Protein AF-D3AII9-F1 (afdb_monomer)

Foldseek 3Di:
DDDPQQEEEEDQAPAAPEPHNVVGPLVVVQVVCVVVVHDGHAYEYQHDPDDDDPNYDNDPLVSLVSHQEYEYSYDYVVCLVVVVSCPRHAYEYAPPSDPDPNHHYD

Structure (mmCIF, N/CA/C/O backbone):
data_AF-D3AII9-F1
#
_entry.id   AF-D3AII9-F1
#
loop_
_atom_site.group_PDB
_atom_site.id
_atom_site.type_symbol
_atom_site.label_atom_id
_atom_site.label_alt_id
_atom_site.label_comp_id
_atom_site.label_asym_id
_atom_site.label_entity_id
_atom_site.label_seq_id
_atom_site.pdbx_PDB_ins_code
_atom_site.Cartn_x
_atom_site.Cartn_y
_atom_site.Cartn_z
_atom_site.occupancy
_atom_site.B_iso_or_equiv
_atom_site.auth_seq_id
_atom_site.auth_comp_id
_ato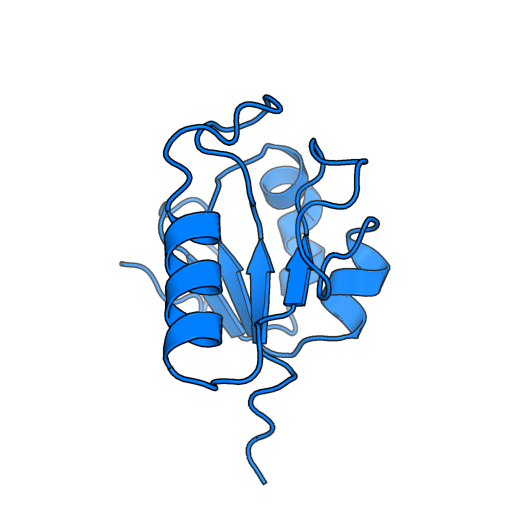m_site.auth_asym_id
_atom_site.auth_atom_id
_atom_site.pdbx_PDB_model_num
ATOM 1 N N . MET A 1 1 ? -21.113 -11.935 5.004 1.00 55.53 1 MET A N 1
ATOM 2 C CA . MET A 1 1 ? -20.214 -12.798 4.208 1.00 55.53 1 MET A CA 1
ATOM 3 C C . MET A 1 1 ? -18.870 -12.084 4.174 1.00 55.53 1 MET A C 1
ATOM 5 O O . MET A 1 1 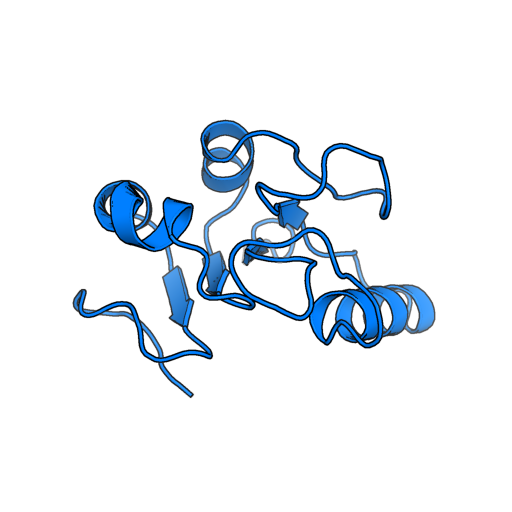? -18.893 -10.874 3.999 1.00 55.53 1 MET A O 1
ATOM 9 N N . ILE A 1 2 ? -17.753 -12.753 4.469 1.00 70.69 2 ILE A N 1
ATOM 10 C CA . ILE A 1 2 ? -16.425 -12.111 4.464 1.00 70.69 2 ILE A CA 1
ATOM 11 C C . ILE A 1 2 ? -15.968 -12.034 3.004 1.00 70.69 2 ILE A C 1
ATOM 13 O O . ILE A 1 2 ? -15.826 -13.077 2.371 1.00 70.69 2 ILE A O 1
ATOM 17 N N . ASP A 1 3 ? -15.804 -10.824 2.468 1.00 82.94 3 ASP A N 1
ATOM 18 C CA . ASP A 1 3 ? -15.336 -10.603 1.096 1.00 82.94 3 ASP A CA 1
ATOM 19 C C . ASP A 1 3 ? -13.816 -10.405 1.086 1.00 82.94 3 ASP A C 1
ATOM 21 O O . ASP A 1 3 ? -13.298 -9.340 1.427 1.00 82.94 3 ASP A O 1
ATOM 25 N N . THR A 1 4 ? -13.089 -11.449 0.692 1.00 82.69 4 THR A N 1
ATOM 26 C CA . THR A 1 4 ? -11.622 -11.434 0.610 1.00 82.69 4 THR A CA 1
ATOM 27 C C . THR A 1 4 ? -11.091 -10.494 -0.472 1.00 82.69 4 THR A C 1
ATOM 29 O O . THR A 1 4 ? -9.917 -10.139 -0.436 1.00 82.69 4 THR A O 1
ATOM 32 N N . ASN A 1 5 ? -11.936 -10.030 -1.401 1.00 88.94 5 ASN A N 1
ATOM 33 C CA . ASN A 1 5 ? -11.539 -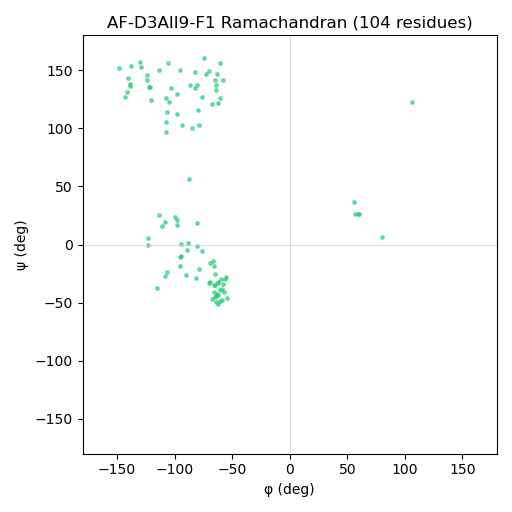9.079 -2.443 1.00 88.94 5 ASN A CA 1
ATOM 34 C C . ASN A 1 5 ? -11.404 -7.642 -1.917 1.00 88.94 5 ASN A C 1
ATOM 36 O O . ASN A 1 5 ? -11.008 -6.741 -2.660 1.00 88.94 5 ASN A O 1
ATOM 40 N N . ARG A 1 6 ? -11.757 -7.395 -0.650 1.00 95.19 6 ARG A N 1
ATOM 41 C CA . ARG A 1 6 ? -11.631 -6.092 0.019 1.00 95.19 6 ARG A CA 1
ATOM 42 C C . ARG A 1 6 ? -10.387 -6.011 0.908 1.00 95.19 6 ARG A C 1
ATOM 44 O O . ARG A 1 6 ? -10.337 -5.203 1.829 1.00 95.19 6 ARG A O 1
ATOM 51 N N . VAL A 1 7 ? -9.375 -6.826 0.620 1.00 96.25 7 VAL A N 1
ATOM 52 C CA . VAL A 1 7 ? -8.040 -6.734 1.222 1.00 96.25 7 VAL A CA 1
ATOM 53 C C . VAL A 1 7 ? -7.085 -6.092 0.213 1.00 96.25 7 VAL A C 1
ATOM 55 O O . VAL A 1 7 ? -7.093 -6.452 -0.967 1.00 96.25 7 VAL A O 1
ATOM 58 N N . GLY A 1 8 ? -6.279 -5.135 0.673 1.00 97.75 8 GLY A N 1
ATOM 59 C CA . GLY A 1 8 ? -5.297 -4.433 -0.148 1.00 97.75 8 GLY A CA 1
ATOM 60 C C . GLY A 1 8 ? -3.895 -4.411 0.450 1.00 97.75 8 GLY A C 1
ATOM 61 O O . GLY A 1 8 ? -3.725 -4.442 1.667 1.00 97.75 8 GLY A O 1
ATOM 62 N N . LEU A 1 9 ? -2.893 -4.317 -0.419 1.00 98.38 9 LEU A N 1
ATOM 63 C CA . LEU A 1 9 ? -1.482 -4.160 -0.077 1.00 98.38 9 LEU A CA 1
ATOM 64 C C . LEU A 1 9 ? -1.032 -2.727 -0.393 1.00 98.38 9 LEU A C 1
ATOM 66 O O . LEU A 1 9 ? -1.208 -2.253 -1.514 1.00 98.38 9 LEU A O 1
ATOM 70 N N . TYR A 1 10 ? -0.454 -2.043 0.591 1.00 98.50 10 TYR A N 1
ATOM 71 C CA . TYR A 1 10 ? 0.193 -0.747 0.403 1.00 98.50 10 TYR A CA 1
ATOM 72 C C . TYR A 1 10 ? 1.707 -0.944 0.264 1.00 98.50 10 TYR A C 1
ATOM 74 O O . TYR A 1 10 ? 2.377 -1.317 1.232 1.00 98.50 10 TYR A O 1
ATOM 82 N N . GLY A 1 11 ? 2.230 -0.681 -0.933 1.00 98.12 11 GLY A N 1
ATOM 83 C CA . GLY A 1 11 ? 3.637 -0.799 -1.304 1.00 98.12 11 GLY A CA 1
ATOM 84 C C . GLY A 1 11 ? 3.932 -2.015 -2.188 1.00 98.12 11 GLY A C 1
ATOM 85 O O . GLY A 1 11 ? 3.681 -3.155 -1.802 1.00 98.12 11 GLY A O 1
ATOM 86 N N . LEU A 1 12 ? 4.505 -1.760 -3.362 1.00 97.69 12 LEU A N 1
ATOM 87 C CA . LEU A 1 12 ? 5.046 -2.708 -4.344 1.00 97.69 12 LEU A CA 1
ATOM 88 C C . LEU A 1 12 ? 6.570 -2.700 -4.358 1.00 97.69 12 LEU A C 1
ATOM 90 O O . LEU A 1 12 ? 7.188 -3.664 -4.803 1.00 97.69 12 LEU A O 1
ATOM 94 N N . THR A 1 13 ? 7.182 -1.612 -3.920 1.00 97.94 13 THR A N 1
ATOM 95 C CA . THR A 1 13 ? 8.629 -1.427 -3.916 1.00 97.94 13 THR A CA 1
ATOM 96 C C . THR A 1 13 ? 9.297 -2.251 -2.812 1.00 97.94 13 THR A C 1
ATOM 98 O O . THR A 1 13 ? 8.674 -2.708 -1.857 1.00 97.94 13 THR A O 1
ATOM 101 N N . TYR A 1 14 ? 10.598 -2.481 -2.947 1.00 95.94 14 TYR A N 1
ATOM 102 C CA . TYR A 1 14 ? 11.421 -3.080 -1.898 1.00 95.94 14 TYR A CA 1
ATOM 103 C C . TYR A 1 14 ? 11.857 -2.035 -0.859 1.00 95.94 14 TYR A C 1
ATOM 105 O O . TYR A 1 14 ? 12.081 -2.354 0.309 1.00 95.94 14 TYR A O 1
ATOM 113 N N . LYS A 1 15 ? 11.993 -0.772 -1.277 1.00 95.38 15 LYS A N 1
ATOM 114 C CA . LYS A 1 15 ? 12.495 0.326 -0.446 1.00 95.38 15 LYS A CA 1
ATOM 115 C C . LYS A 1 15 ? 11.497 1.466 -0.401 1.00 95.38 15 LYS A C 1
ATOM 117 O O . LYS A 1 15 ? 10.916 1.838 -1.411 1.00 95.38 15 LYS A O 1
ATOM 122 N N . GLU A 1 16 ? 11.386 2.074 0.774 1.00 96.69 16 GLU A N 1
ATOM 123 C CA . GLU A 1 16 ? 10.607 3.294 0.941 1.00 96.69 16 GLU A CA 1
ATOM 124 C C . GLU A 1 16 ? 11.118 4.410 0.016 1.00 96.69 16 GLU A C 1
ATOM 126 O O . GLU A 1 16 ? 12.320 4.593 -0.180 1.00 96.69 16 GLU A O 1
ATOM 131 N N . ASN A 1 17 ? 10.169 5.171 -0.515 1.00 97.94 17 ASN A N 1
ATOM 132 C CA . ASN A 1 17 ? 10.367 6.401 -1.280 1.00 97.94 17 ASN A CA 1
ATOM 133 C C . ASN A 1 17 ? 11.219 6.292 -2.561 1.00 97.94 17 ASN A C 1
ATOM 135 O O . ASN A 1 17 ? 11.832 7.272 -2.987 1.00 97.94 17 ASN A O 1
ATOM 139 N N . VAL A 1 18 ? 11.269 5.111 -3.179 1.00 97.00 18 VAL A N 1
ATOM 140 C CA . VAL A 1 18 ? 11.953 4.869 -4.456 1.00 97.00 18 VAL A CA 1
ATOM 141 C C . VAL A 1 18 ? 11.229 3.773 -5.235 1.00 97.00 18 VAL A C 1
ATOM 143 O O . VAL A 1 18 ? 10.645 2.886 -4.631 1.00 97.00 18 VAL A O 1
ATOM 146 N N . ASP A 1 19 ? 11.298 3.794 -6.563 1.00 96.50 19 ASP A N 1
ATOM 147 C CA . ASP A 1 19 ? 10.605 2.874 -7.480 1.00 96.50 19 ASP A CA 1
ATOM 148 C C . ASP A 1 19 ? 11.297 1.501 -7.662 1.00 96.50 19 ASP A C 1
ATOM 150 O O . ASP A 1 19 ? 11.027 0.769 -8.618 1.00 96.50 19 ASP A O 1
ATOM 154 N N . ASP A 1 20 ? 12.192 1.116 -6.746 1.00 96.69 20 ASP A N 1
ATOM 155 C CA . ASP A 1 20 ? 12.944 -0.138 -6.846 1.00 96.69 20 ASP A CA 1
ATOM 156 C C . ASP A 1 20 ? 12.086 -1.330 -6.409 1.00 96.69 20 ASP A C 1
ATOM 158 O O . ASP A 1 20 ? 11.900 -1.571 -5.218 1.00 96.69 20 ASP A O 1
ATOM 162 N N . MET A 1 21 ? 11.577 -2.090 -7.377 1.00 95.81 21 MET A N 1
ATOM 163 C CA . MET A 1 21 ? 10.763 -3.293 -7.145 1.00 95.81 21 MET A CA 1
ATOM 164 C C . MET A 1 21 ? 11.563 -4.600 -7.151 1.00 95.81 21 MET A C 1
ATOM 166 O O . MET A 1 21 ? 10.983 -5.678 -7.003 1.00 95.81 21 MET A O 1
ATOM 170 N N . ARG A 1 22 ? 12.885 -4.549 -7.356 1.00 94.50 22 ARG A N 1
ATOM 171 C CA . ARG A 1 22 ? 13.701 -5.770 -7.383 1.00 94.50 22 ARG A CA 1
ATOM 172 C C . ARG A 1 22 ? 13.654 -6.427 -6.008 1.00 94.50 22 ARG A C 1
ATOM 174 O O . ARG A 1 22 ? 13.843 -5.748 -5.005 1.00 94.50 22 ARG A O 1
ATOM 181 N N . GLU A 1 23 ? 13.417 -7.737 -5.981 1.00 93.88 23 GLU A N 1
ATOM 182 C CA . GLU A 1 23 ? 13.269 -8.514 -4.740 1.00 93.88 23 GLU A CA 1
ATOM 183 C C . GLU A 1 23 ? 12.109 -8.041 -3.837 1.00 93.88 23 GLU A C 1
ATOM 185 O O . GLU A 1 23 ? 12.149 -8.226 -2.623 1.00 93.88 23 GLU A O 1
ATOM 190 N N . SER A 1 24 ? 11.066 -7.426 -4.410 1.00 97.06 24 SER A N 1
ATOM 191 C CA . SER A 1 24 ? 9.886 -6.995 -3.653 1.00 97.06 24 SER A CA 1
ATOM 192 C C . SER A 1 24 ? 9.150 -8.181 -3.006 1.00 97.06 24 SER A C 1
ATOM 194 O O . SER A 1 24 ? 8.640 -9.048 -3.726 1.00 97.06 24 SER A O 1
ATOM 196 N N . PRO A 1 25 ? 8.989 -8.197 -1.665 1.00 96.38 25 PRO A N 1
ATOM 197 C CA . PRO A 1 25 ? 8.175 -9.201 -0.983 1.00 96.38 25 PRO A CA 1
ATOM 198 C C . PRO A 1 25 ? 6.703 -9.146 -1.406 1.00 96.38 25 PRO A C 1
ATOM 200 O O . PRO A 1 25 ? 6.036 -10.178 -1.457 1.00 96.38 25 PRO A O 1
ATOM 203 N N . THR A 1 26 ? 6.192 -7.955 -1.740 1.00 96.88 26 THR A N 1
ATOM 204 C CA . THR A 1 26 ? 4.819 -7.785 -2.230 1.00 96.88 26 THR A CA 1
ATOM 205 C C . THR A 1 26 ? 4.622 -8.478 -3.572 1.00 96.88 26 THR A C 1
ATOM 207 O O . THR A 1 26 ? 3.637 -9.193 -3.745 1.00 96.88 26 THR A O 1
ATOM 210 N N . LEU A 1 27 ? 5.559 -8.313 -4.512 1.00 96.44 27 LEU A N 1
ATOM 211 C CA . LEU A 1 27 ? 5.475 -8.992 -5.807 1.00 96.44 27 LEU A CA 1
ATOM 212 C C . LEU A 1 27 ? 5.571 -10.509 -5.645 1.00 96.44 27 LEU A C 1
ATOM 214 O O . LEU A 1 27 ? 4.740 -11.226 -6.191 1.00 96.44 27 LEU A O 1
ATOM 218 N N . GLN A 1 28 ? 6.495 -10.997 -4.813 1.00 96.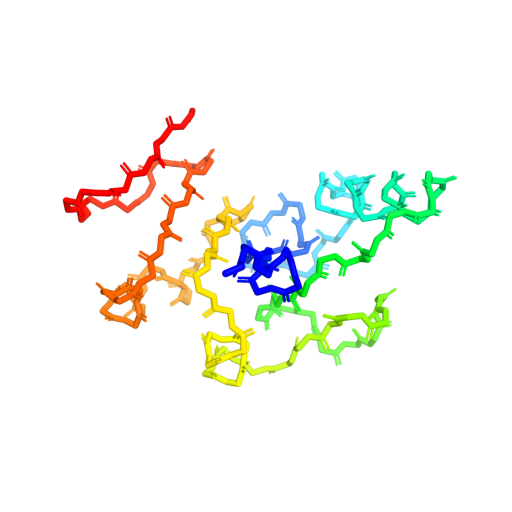50 28 GLN A N 1
ATOM 219 C CA . GLN A 1 28 ? 6.610 -12.429 -4.515 1.00 96.50 28 GLN A CA 1
ATOM 220 C C . GLN A 1 28 ? 5.315 -13.007 -3.914 1.00 96.50 28 GLN A C 1
ATOM 222 O O . GLN A 1 28 ? 4.921 -14.130 -4.240 1.00 96.50 28 GLN A O 1
ATOM 227 N N . LEU A 1 29 ? 4.625 -12.245 -3.055 1.00 95.38 29 LEU A N 1
ATOM 228 C CA . LEU A 1 29 ? 3.323 -12.630 -2.509 1.00 95.38 29 LEU A CA 1
ATOM 229 C C . LEU A 1 29 ? 2.260 -12.728 -3.612 1.00 95.38 29 LEU A C 1
ATOM 231 O O . LEU A 1 29 ? 1.571 -13.744 -3.692 1.00 95.38 29 LEU A O 1
ATOM 235 N N . LEU A 1 30 ? 2.144 -11.709 -4.466 1.00 95.19 30 LEU A N 1
ATOM 236 C CA . LEU A 1 30 ? 1.169 -11.677 -5.562 1.00 95.19 30 LEU A CA 1
ATOM 237 C C . LEU A 1 30 ? 1.421 -12.796 -6.588 1.00 95.19 30 LEU A C 1
ATOM 239 O O . LEU A 1 30 ? 0.484 -13.494 -6.969 1.00 95.19 30 LEU A O 1
ATOM 243 N N . GLU A 1 31 ? 2.679 -13.044 -6.957 1.00 94.31 31 GLU A N 1
ATOM 244 C CA . GLU A 1 31 ? 3.077 -14.165 -7.823 1.00 94.31 31 GLU A CA 1
ATOM 245 C C . GLU A 1 31 ? 2.718 -15.521 -7.201 1.00 94.31 31 GLU A C 1
ATOM 247 O O . GLU A 1 31 ? 2.289 -16.453 -7.888 1.00 94.31 31 GLU A O 1
ATOM 252 N N . SER A 1 32 ? 2.881 -15.655 -5.881 1.00 95.19 32 SER A N 1
ATOM 253 C CA . SER A 1 32 ? 2.471 -16.859 -5.160 1.00 95.19 32 SER A CA 1
ATOM 254 C C . SER A 1 32 ? 0.951 -17.037 -5.186 1.00 95.19 32 SER A C 1
ATOM 256 O O . SER A 1 32 ? 0.483 -18.156 -5.402 1.00 95.19 32 SER A O 1
ATOM 258 N N . GLN A 1 33 ? 0.168 -15.964 -5.026 1.00 93.56 33 GLN A N 1
ATOM 259 C CA . GLN A 1 33 ? -1.293 -16.026 -5.146 1.00 93.56 33 GLN A CA 1
ATOM 260 C C . GLN A 1 33 ? -1.723 -16.488 -6.538 1.00 93.56 33 GLN A C 1
ATOM 262 O O . GLN A 1 33 ? -2.518 -17.422 -6.649 1.00 93.56 33 GLN A O 1
ATOM 267 N N . GLU A 1 34 ? -1.153 -15.889 -7.584 1.00 92.25 34 GLU A N 1
ATOM 268 C CA . GLU A 1 34 ? -1.439 -16.246 -8.973 1.00 92.25 34 GLU A CA 1
ATOM 269 C C . GLU A 1 34 ? -1.115 -17.719 -9.249 1.00 92.25 34 GLU A C 1
ATOM 271 O O . GLU A 1 34 ? -1.957 -18.466 -9.755 1.00 92.25 34 GLU A O 1
ATOM 276 N N . ARG A 1 35 ? 0.068 -18.181 -8.823 1.00 95.00 35 ARG A N 1
ATOM 277 C CA . ARG A 1 35 ? 0.499 -19.579 -8.976 1.00 95.00 35 ARG A CA 1
ATOM 278 C C . ARG A 1 35 ? -0.461 -20.574 -8.323 1.00 95.00 35 ARG A C 1
ATOM 280 O O . ARG A 1 35 ? -0.621 -21.684 -8.827 1.00 95.00 35 ARG A O 1
ATOM 287 N N . HIS A 1 36 ? -1.076 -20.196 -7.206 1.00 93.88 36 HIS A N 1
ATOM 288 C CA . HIS A 1 36 ? -2.007 -21.042 -6.460 1.00 93.88 36 HIS A CA 1
ATOM 289 C C . HIS A 1 36 ? -3.481 -20.750 -6.783 1.00 93.88 36 HIS A C 1
ATOM 291 O O . HIS A 1 36 ? -4.358 -21.180 -6.035 1.00 93.88 36 HIS A O 1
ATOM 297 N N . LEU A 1 37 ? -3.761 -20.060 -7.899 1.00 88.75 37 LEU A N 1
ATOM 298 C CA . LEU A 1 37 ? -5.112 -19.732 -8.378 1.00 88.75 37 LEU A CA 1
ATOM 299 C C . LEU A 1 37 ? -5.959 -18.956 -7.352 1.00 88.75 37 LEU A C 1
ATOM 301 O O . LEU A 1 37 ? -7.189 -19.034 -7.362 1.00 88.75 37 LEU A O 1
ATOM 305 N N . ALA A 1 38 ? -5.307 -18.216 -6.455 1.00 88.25 38 ALA A N 1
ATOM 306 C CA . ALA A 1 38 ? -5.976 -17.316 -5.532 1.00 88.25 38 ALA A CA 1
ATOM 307 C C . ALA A 1 38 ? -6.278 -15.983 -6.224 1.00 88.25 38 ALA A C 1
ATOM 309 O O . ALA A 1 38 ? -5.521 -15.523 -7.080 1.00 88.25 38 ALA A O 1
ATOM 310 N N . THR A 1 39 ? -7.369 -15.328 -5.824 1.00 86.75 39 THR A N 1
ATOM 311 C CA . THR A 1 39 ? -7.651 -13.967 -6.286 1.00 86.75 39 THR A CA 1
ATOM 312 C C . THR A 1 39 ? -6.522 -13.038 -5.850 1.00 86.75 39 THR A C 1
ATOM 314 O O . THR A 1 39 ? -6.193 -12.974 -4.662 1.00 86.75 39 THR A O 1
ATOM 317 N N . GLY A 1 40 ? -5.933 -12.322 -6.808 1.00 87.50 40 GLY A N 1
ATOM 318 C CA . GLY A 1 40 ? -4.884 -11.354 -6.517 1.00 87.50 40 GLY A CA 1
ATOM 319 C C . GLY A 1 40 ? -5.413 -10.212 -5.652 1.00 87.50 40 GLY A C 1
ATOM 320 O O . GLY A 1 40 ? -6.521 -9.712 -5.862 1.00 87.50 40 GLY A O 1
ATOM 321 N N . LEU A 1 41 ? -4.621 -9.813 -4.661 1.00 95.50 41 LEU A N 1
ATOM 322 C CA . LEU A 1 41 ? -4.959 -8.679 -3.809 1.00 95.50 41 LEU A CA 1
ATOM 323 C C . LEU A 1 41 ? -4.864 -7.368 -4.586 1.00 95.50 41 LEU A C 1
ATOM 325 O O . LEU A 1 41 ? -4.032 -7.211 -5.481 1.00 95.50 41 LEU A O 1
ATOM 329 N N . LYS A 1 42 ? -5.703 -6.406 -4.198 1.00 97.19 42 LYS A N 1
ATOM 330 C CA . LYS A 1 42 ? -5.582 -5.027 -4.675 1.00 97.19 42 LYS A CA 1
ATOM 331 C C . LYS A 1 42 ? -4.273 -4.450 -4.165 1.00 97.19 42 LYS A C 1
ATOM 333 O O . LYS A 1 42 ? -3.907 -4.698 -3.017 1.00 97.19 42 LYS A O 1
ATOM 338 N N . VAL A 1 43 ? -3.584 -3.662 -4.974 1.00 97.88 43 VAL A N 1
ATOM 339 C CA . VAL A 1 43 ? -2.290 -3.107 -4.570 1.00 97.88 43 VAL A CA 1
ATOM 340 C C . VAL A 1 43 ? -2.126 -1.671 -5.031 1.00 97.88 43 VAL A C 1
ATOM 342 O O . VAL A 1 43 ? -2.575 -1.312 -6.113 1.00 97.88 43 VAL A O 1
ATOM 345 N N . TYR A 1 44 ? -1.485 -0.851 -4.209 1.00 98.62 44 TYR A N 1
ATOM 346 C CA . TYR A 1 44 ? -1.140 0.530 -4.526 1.00 98.62 44 TYR A CA 1
ATOM 347 C C . TYR A 1 44 ? 0.271 0.839 -4.028 1.00 98.62 44 TYR A C 1
ATOM 349 O O . TYR A 1 44 ? 0.628 0.445 -2.918 1.00 98.62 44 TYR A O 1
ATOM 357 N N . ASP A 1 45 ? 1.058 1.553 -4.829 1.00 98.50 45 ASP A N 1
ATOM 358 C CA . ASP A 1 45 ? 2.351 2.117 -4.435 1.00 98.50 45 ASP A CA 1
ATOM 359 C C . ASP A 1 45 ? 2.520 3.495 -5.098 1.00 98.50 45 ASP A C 1
ATOM 361 O O . ASP A 1 45 ? 2.390 3.583 -6.323 1.00 98.50 45 A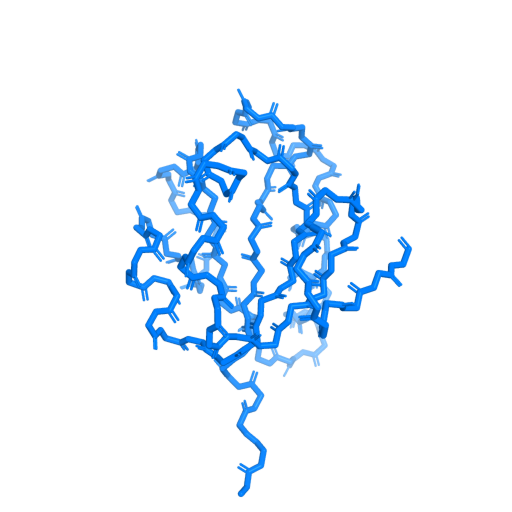SP A O 1
ATOM 365 N N . PRO A 1 46 ? 2.822 4.562 -4.337 1.00 98.31 46 PRO A N 1
ATOM 366 C CA . PRO A 1 46 ? 2.920 5.915 -4.886 1.00 98.31 46 PRO A CA 1
ATOM 367 C C . PRO A 1 46 ? 4.069 6.119 -5.884 1.00 98.31 46 PRO A C 1
ATOM 369 O O . PRO A 1 46 ? 4.052 7.084 -6.648 1.00 98.31 46 PRO A O 1
ATOM 372 N N . PHE A 1 47 ? 5.075 5.238 -5.902 1.00 98.00 47 PHE A N 1
ATOM 373 C CA . PHE A 1 47 ? 6.231 5.338 -6.797 1.00 98.00 47 PHE A CA 1
ATOM 374 C C . PHE A 1 47 ? 6.061 4.517 -8.079 1.00 98.00 47 PHE A C 1
ATOM 376 O O . PHE A 1 47 ? 6.844 4.682 -9.017 1.00 98.00 47 PHE A O 1
ATOM 383 N N . ILE A 1 48 ? 5.031 3.668 -8.167 1.00 97.56 48 ILE A N 1
ATOM 384 C CA . ILE A 1 48 ? 4.813 2.779 -9.311 1.00 97.56 48 ILE A CA 1
ATOM 385 C C . ILE A 1 48 ? 3.627 3.258 -10.147 1.00 97.56 48 ILE A C 1
ATOM 387 O O . ILE A 1 48 ? 2.464 2.955 -9.897 1.00 97.56 48 ILE A O 1
ATOM 391 N N . THR A 1 49 ? 3.949 3.990 -11.211 1.00 94.56 49 THR A N 1
ATOM 392 C CA . THR A 1 49 ? 2.963 4.561 -12.148 1.00 94.56 49 THR A CA 1
ATOM 393 C C . THR A 1 49 ? 2.721 3.704 -13.388 1.00 94.56 49 THR A C 1
ATOM 395 O O . THR A 1 49 ? 1.802 3.970 -14.159 1.00 94.56 49 THR A O 1
ATOM 398 N N . LYS A 1 50 ? 3.552 2.682 -13.606 1.00 94.12 50 LYS A N 1
ATOM 399 C CA . LYS A 1 50 ? 3.404 1.724 -14.705 1.00 94.12 50 LYS A CA 1
ATOM 400 C C . LYS A 1 50 ? 2.655 0.497 -14.217 1.00 94.12 50 LYS A C 1
ATOM 402 O O . LYS A 1 50 ? 2.781 0.129 -13.053 1.00 94.12 50 LYS A O 1
ATOM 407 N N . GLU A 1 51 ? 1.924 -0.143 -15.117 1.00 95.31 51 GLU A N 1
ATOM 408 C CA . GLU A 1 51 ? 1.256 -1.406 -14.823 1.00 95.31 51 GLU A CA 1
ATOM 409 C C . GLU A 1 51 ? 2.291 -2.513 -14.599 1.00 95.31 51 GLU A C 1
ATOM 411 O O . GLU A 1 51 ? 3.121 -2.784 -15.470 1.00 95.31 51 GLU A O 1
ATOM 416 N N . VAL A 1 52 ? 2.253 -3.121 -13.411 1.00 94.75 52 VAL A N 1
ATOM 417 C CA . VAL A 1 52 ? 3.108 -4.259 -13.032 1.00 94.75 52 VAL A CA 1
ATOM 418 C C . VAL A 1 52 ? 2.265 -5.503 -12.781 1.00 94.75 52 VAL A C 1
ATOM 420 O O . VAL A 1 52 ? 2.662 -6.603 -13.157 1.00 94.75 52 VAL A O 1
ATOM 423 N N . VAL A 1 53 ? 1.084 -5.327 -12.182 1.00 93.81 53 VAL A N 1
ATOM 424 C CA . VAL A 1 53 ? 0.112 -6.392 -11.911 1.00 93.81 53 VAL A CA 1
ATOM 425 C C . VAL A 1 53 ? -1.308 -5.913 -12.216 1.00 93.81 53 VAL A C 1
ATOM 427 O O . VAL A 1 53 ? -1.614 -4.728 -12.111 1.00 93.81 53 VAL A O 1
ATOM 430 N N . SER A 1 54 ? -2.204 -6.845 -12.537 1.00 91.69 54 SER A N 1
ATOM 431 C CA . SER A 1 54 ? -3.572 -6.548 -12.992 1.00 91.69 54 SER A CA 1
ATOM 432 C C . SER A 1 54 ? -4.474 -5.873 -11.948 1.00 91.69 54 SER A C 1
ATOM 434 O O . SER A 1 54 ? -5.409 -5.167 -12.311 1.00 91.69 54 SER A O 1
ATOM 436 N N . ASN A 1 55 ? -4.205 -6.065 -10.652 1.00 93.50 55 ASN A N 1
ATOM 437 C CA . ASN A 1 55 ? -5.014 -5.521 -9.549 1.00 93.50 55 ASN A CA 1
ATOM 438 C C . ASN A 1 55 ? -4.434 -4.220 -8.959 1.00 93.50 55 ASN A C 1
ATOM 440 O O . ASN A 1 55 ? -4.702 -3.878 -7.802 1.00 93.50 55 ASN A O 1
ATOM 444 N N . GLN A 1 56 ? -3.599 -3.523 -9.732 1.00 97.25 56 GLN A N 1
ATOM 445 C CA . GLN A 1 56 ? -2.913 -2.308 -9.310 1.00 97.25 56 GLN A CA 1
ATOM 446 C C . GLN A 1 56 ? -3.813 -1.070 -9.399 1.00 97.25 56 GLN A C 1
ATOM 448 O O . GLN A 1 56 ? -4.533 -0.852 -10.372 1.00 97.25 56 GLN A O 1
ATOM 453 N N . TYR A 1 57 ? -3.724 -0.236 -8.372 1.00 98.25 57 TYR A N 1
ATOM 454 C CA . TYR A 1 57 ? -4.300 1.096 -8.287 1.00 98.25 57 TYR A CA 1
ATOM 455 C C . TYR A 1 57 ? -3.185 2.134 -8.433 1.00 98.25 57 TYR A C 1
ATOM 457 O O . TYR A 1 57 ? -2.025 1.862 -8.125 1.00 98.25 57 TYR A O 1
ATOM 465 N N . TYR A 1 58 ? -3.554 3.338 -8.870 1.00 97.69 58 TYR A N 1
ATOM 466 C CA . TYR A 1 58 ? -2.625 4.450 -9.128 1.00 97.69 58 TYR A CA 1
ATOM 467 C C . TYR A 1 58 ? -2.964 5.710 -8.325 1.00 97.69 58 TYR A C 1
ATOM 469 O O . TYR A 1 58 ? -2.352 6.754 -8.518 1.00 97.69 58 TYR A O 1
ATOM 477 N N . ASP A 1 59 ? -3.954 5.608 -7.441 1.00 97.69 59 ASP A N 1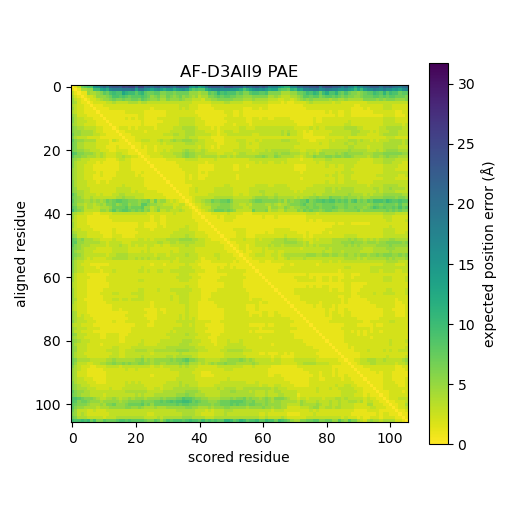
ATOM 478 C CA . ASP A 1 59 ? -4.426 6.681 -6.578 1.00 97.69 59 ASP A CA 1
ATOM 479 C C . ASP A 1 59 ? -4.768 6.103 -5.201 1.00 97.69 59 ASP A C 1
ATOM 481 O O . ASP A 1 59 ? -5.462 5.081 -5.104 1.00 97.69 59 ASP A O 1
ATOM 485 N N . LEU A 1 60 ? -4.272 6.754 -4.146 1.00 98.31 60 LEU A N 1
ATOM 486 C CA . LEU A 1 60 ? -4.431 6.297 -2.767 1.00 98.31 60 LEU A CA 1
ATOM 487 C C . LEU A 1 60 ? -5.905 6.261 -2.352 1.00 98.31 60 LEU A C 1
ATOM 489 O O . LEU A 1 60 ? -6.337 5.299 -1.720 1.00 98.31 60 LEU A O 1
ATOM 493 N N . ASP A 1 61 ? -6.681 7.289 -2.697 1.00 98.00 61 ASP A N 1
ATOM 494 C CA . ASP A 1 61 ? -8.079 7.390 -2.268 1.00 98.00 61 ASP A CA 1
ATOM 495 C C . ASP A 1 61 ? -8.932 6.309 -2.935 1.00 98.00 61 ASP A C 1
ATOM 497 O O . ASP A 1 61 ? -9.610 5.539 -2.252 1.00 98.00 61 ASP A O 1
ATOM 501 N N . SER A 1 62 ? -8.785 6.143 -4.249 1.00 98.00 62 SER A N 1
ATOM 502 C CA . SER A 1 62 ? -9.432 5.080 -5.019 1.00 98.00 62 SER A CA 1
ATOM 503 C C . SER A 1 62 ? -9.074 3.688 -4.488 1.00 98.00 62 SER A C 1
ATOM 505 O O . SER A 1 62 ? -9.939 2.815 -4.385 1.00 98.00 62 SER A O 1
ATOM 507 N N . PHE A 1 63 ? -7.809 3.461 -4.122 1.00 98.25 63 PHE A N 1
ATOM 508 C CA . PHE A 1 63 ? -7.371 2.212 -3.499 1.00 98.25 63 PHE A CA 1
ATOM 509 C C . PHE A 1 63 ? -8.062 1.977 -2.149 1.00 98.25 63 PHE A C 1
ATOM 511 O O . PHE A 1 63 ? -8.661 0.918 -1.937 1.00 98.25 63 PHE A O 1
ATOM 518 N N . LEU A 1 64 ? -8.031 2.971 -1.255 1.00 98.06 64 LEU A N 1
ATOM 519 C CA . LEU A 1 64 ? -8.601 2.873 0.088 1.00 98.06 64 LEU A CA 1
ATOM 520 C C . LEU A 1 64 ? -10.129 2.735 0.074 1.00 98.06 64 LEU A C 1
ATOM 522 O O . LEU A 1 64 ? -10.679 2.020 0.911 1.00 98.06 64 LEU A O 1
ATOM 526 N N . GLU A 1 65 ? -10.845 3.360 -0.857 1.00 97.44 65 GLU A N 1
ATOM 527 C CA . GLU A 1 65 ? -12.300 3.194 -1.008 1.00 97.44 65 GLU A CA 1
ATOM 528 C C . GLU A 1 65 ? -12.693 1.743 -1.344 1.00 97.44 65 GLU A C 1
ATOM 530 O O . GLU A 1 65 ? -13.725 1.227 -0.896 1.00 97.44 65 GLU A O 1
ATOM 535 N N . ASN A 1 66 ? -11.833 1.043 -2.085 1.00 96.88 66 ASN A N 1
ATOM 536 C CA . ASN A 1 66 ? -12.102 -0.294 -2.603 1.00 96.88 66 ASN A CA 1
ATOM 537 C C . ASN A 1 66 ? -11.716 -1.442 -1.657 1.00 96.88 66 ASN A C 1
ATOM 539 O O . ASN A 1 66 ? -11.917 -2.609 -2.015 1.00 96.88 66 ASN A O 1
ATOM 543 N N . ILE A 1 67 ? -11.205 -1.144 -0.461 1.00 97.62 67 ILE A N 1
ATOM 544 C CA . ILE A 1 67 ? -10.784 -2.138 0.538 1.00 97.62 67 ILE A CA 1
ATOM 545 C C . ILE A 1 67 ? -11.371 -1.839 1.918 1.00 97.62 67 ILE A C 1
ATOM 547 O O . ILE A 1 67 ? -11.704 -0.701 2.232 1.00 97.62 67 ILE A O 1
ATOM 551 N N . ASP A 1 68 ? -11.461 -2.857 2.765 1.00 96.94 68 ASP A N 1
ATOM 552 C CA . ASP A 1 68 ? -11.792 -2.742 4.191 1.00 96.94 68 ASP A CA 1
ATOM 553 C C . ASP A 1 68 ? -10.564 -3.006 5.071 1.00 96.94 68 ASP A C 1
ATOM 555 O O . ASP A 1 68 ? -10.462 -2.462 6.171 1.00 96.94 68 ASP A O 1
ATOM 559 N N . MET A 1 69 ? -9.614 -3.805 4.570 1.00 96.81 69 MET A N 1
ATOM 560 C CA . MET A 1 69 ? -8.353 -4.115 5.236 1.00 96.81 69 MET A CA 1
ATOM 561 C C . MET A 1 69 ? -7.164 -3.715 4.367 1.00 96.81 69 MET A C 1
ATOM 563 O O . MET A 1 69 ? -7.136 -4.029 3.178 1.00 96.81 69 MET A O 1
ATOM 567 N N . VAL A 1 70 ? -6.163 -3.084 4.977 1.00 97.94 70 VAL A N 1
ATOM 568 C CA . VAL A 1 70 ? -4.891 -2.742 4.336 1.00 97.94 70 VAL A CA 1
ATOM 569 C C . VAL A 1 70 ? -3.723 -3.389 5.077 1.00 97.94 70 VAL A C 1
ATOM 571 O O . VAL A 1 70 ? -3.659 -3.368 6.308 1.00 97.94 70 VAL A O 1
ATOM 574 N N . VAL A 1 71 ? -2.793 -3.959 4.317 1.00 98.25 71 VAL A N 1
ATOM 575 C CA . VAL A 1 71 ? -1.503 -4.444 4.812 1.00 98.25 71 VAL A CA 1
ATOM 576 C C . VAL A 1 71 ? -0.421 -3.464 4.377 1.00 98.25 71 VAL A C 1
ATOM 578 O O . VAL A 1 71 ? -0.261 -3.206 3.184 1.00 98.25 71 VAL A O 1
ATOM 581 N N . ILE A 1 72 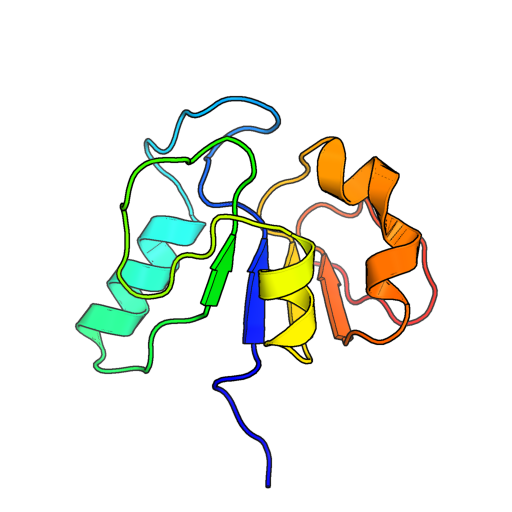? 0.320 -2.910 5.333 1.00 98.25 72 ILE A N 1
ATOM 582 C CA . ILE A 1 72 ? 1.420 -1.981 5.071 1.00 98.25 72 ILE A CA 1
ATOM 583 C C . ILE A 1 72 ? 2.683 -2.788 4.792 1.00 98.25 72 ILE A C 1
ATOM 585 O O . ILE A 1 72 ? 3.340 -3.275 5.712 1.00 98.25 72 ILE A O 1
ATOM 589 N N . MET A 1 73 ? 3.011 -2.926 3.511 1.00 98.00 73 MET A N 1
ATOM 590 C CA . MET A 1 73 ? 4.178 -3.672 3.040 1.00 98.00 73 MET A CA 1
ATOM 591 C C . MET A 1 73 ? 5.420 -2.791 2.931 1.00 98.00 73 MET A C 1
ATOM 593 O O . MET A 1 73 ? 6.535 -3.296 3.056 1.00 98.00 73 MET A O 1
ATOM 597 N N . VAL A 1 74 ? 5.239 -1.481 2.730 1.00 97.88 74 VAL A N 1
ATOM 598 C CA . VAL A 1 74 ? 6.327 -0.502 2.627 1.00 97.88 74 VAL A CA 1
ATOM 599 C C . VAL A 1 74 ? 5.963 0.775 3.378 1.00 97.88 74 VAL A C 1
ATOM 601 O O . VAL A 1 74 ? 4.858 1.302 3.272 1.00 97.88 74 VAL A O 1
ATOM 604 N N . LYS A 1 75 ? 6.923 1.305 4.133 1.00 97.50 75 LYS A N 1
ATOM 605 C CA . LYS A 1 75 ? 6.788 2.524 4.939 1.00 97.50 75 LYS A CA 1
ATOM 606 C C . LYS A 1 75 ? 7.102 3.806 4.149 1.00 97.50 75 LYS A C 1
ATOM 608 O O . LYS A 1 75 ? 7.957 4.582 4.564 1.00 97.50 75 LYS A O 1
ATOM 613 N N . HIS A 1 76 ? 6.418 4.042 3.029 1.00 98.31 76 HIS A N 1
ATOM 614 C CA . HIS A 1 76 ? 6.522 5.322 2.304 1.00 98.31 76 HIS A CA 1
ATOM 615 C C . HIS A 1 76 ? 6.083 6.507 3.171 1.00 98.31 76 HIS A C 1
ATOM 617 O O . HIS A 1 76 ? 5.295 6.347 4.105 1.00 98.31 76 HIS A O 1
ATOM 623 N N . ASP A 1 77 ? 6.565 7.707 2.857 1.00 98.38 77 ASP A N 1
ATOM 624 C CA . ASP A 1 77 ? 6.157 8.906 3.596 1.00 98.38 77 ASP A CA 1
ATOM 625 C C . ASP A 1 77 ? 4.695 9.279 3.334 1.00 98.38 77 ASP A C 1
ATOM 627 O O . ASP A 1 77 ? 4.001 9.687 4.260 1.00 98.38 77 ASP A O 1
ATOM 631 N N . GLU A 1 78 ? 4.176 9.008 2.134 1.00 98.31 78 GLU A N 1
ATOM 632 C CA . GLU A 1 78 ? 2.780 9.285 1.784 1.00 98.31 78 GLU A CA 1
ATOM 633 C C . GLU A 1 78 ? 1.789 8.639 2.772 1.00 98.31 78 GLU A C 1
ATOM 635 O O . GLU A 1 78 ? 0.893 9.324 3.265 1.00 98.31 78 GLU A O 1
ATOM 640 N N . ILE A 1 79 ? 1.949 7.362 3.149 1.00 97.31 79 ILE A N 1
ATOM 641 C CA . ILE A 1 79 ? 1.036 6.751 4.132 1.00 97.31 79 ILE A CA 1
ATOM 642 C C . ILE A 1 79 ? 1.222 7.310 5.543 1.00 97.31 79 ILE A C 1
ATOM 644 O O . ILE A 1 79 ? 0.242 7.444 6.275 1.00 97.31 79 ILE A O 1
ATOM 648 N N . LYS A 1 80 ? 2.452 7.688 5.924 1.00 96.62 80 LYS A N 1
ATOM 649 C CA . LYS A 1 80 ? 2.743 8.326 7.223 1.00 96.62 80 LYS A CA 1
ATOM 650 C C . LYS A 1 80 ? 2.071 9.698 7.325 1.00 96.62 80 LYS A C 1
ATOM 652 O O . LYS A 1 80 ? 1.615 10.081 8.398 1.00 96.62 80 LYS A O 1
ATOM 657 N N . GLU A 1 81 ? 1.983 10.418 6.213 1.00 97.62 81 GLU A N 1
ATOM 658 C CA . GLU A 1 81 ? 1.318 11.721 6.118 1.00 97.62 81 GLU A CA 1
ATOM 659 C C . GLU A 1 81 ? -0.212 11.599 6.028 1.00 97.62 81 GLU A C 1
ATOM 661 O O . GLU A 1 81 ? -0.927 12.534 6.383 1.00 97.62 81 GLU A O 1
ATOM 666 N N . ASN A 1 82 ? -0.727 10.434 5.621 1.00 96.88 82 ASN A N 1
ATOM 667 C CA . ASN A 1 82 ? -2.151 10.181 5.386 1.00 96.88 82 ASN A CA 1
ATOM 668 C C . ASN A 1 82 ? -2.773 9.168 6.369 1.00 96.88 82 ASN A C 1
ATOM 670 O O . ASN A 1 82 ? -3.790 8.540 6.064 1.00 96.88 82 ASN A O 1
ATOM 674 N N . LEU A 1 83 ? -2.214 9.010 7.577 1.00 95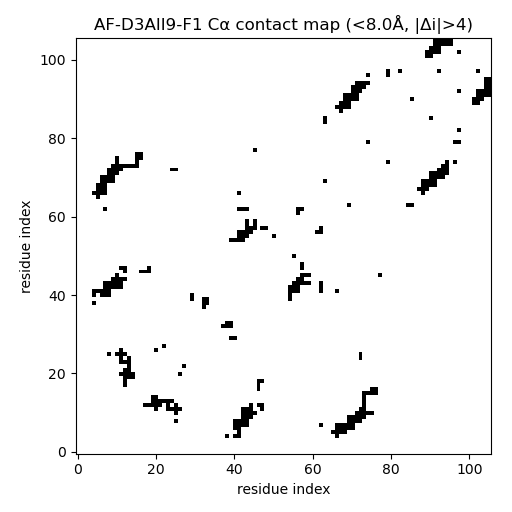.25 83 LEU A N 1
ATOM 675 C CA . LEU A 1 83 ? -2.702 8.047 8.582 1.00 95.25 83 LEU A CA 1
ATOM 676 C C . LEU A 1 83 ? -4.184 8.229 8.945 1.00 95.25 83 LEU A C 1
ATOM 678 O O . LEU A 1 83 ? -4.874 7.263 9.265 1.00 95.25 83 LEU A O 1
ATOM 682 N N . ASN A 1 84 ? -4.702 9.456 8.870 1.00 94.75 84 ASN A N 1
ATOM 683 C CA . ASN A 1 84 ? -6.116 9.753 9.099 1.00 94.75 84 ASN A CA 1
ATOM 684 C C . ASN A 1 84 ? -7.044 9.016 8.116 1.00 94.75 84 ASN A C 1
ATOM 686 O O . ASN A 1 84 ? -8.164 8.659 8.495 1.00 94.75 84 ASN A O 1
ATOM 690 N N . LYS A 1 85 ? -6.580 8.737 6.890 1.00 96.06 85 LYS A N 1
ATOM 691 C CA . LYS A 1 85 ? -7.342 7.990 5.876 1.00 96.06 85 LYS A CA 1
ATOM 692 C C . LYS A 1 85 ? -7.527 6.509 6.242 1.00 96.06 85 LYS A C 1
ATOM 694 O O . LYS A 1 85 ? -8.411 5.849 5.704 1.00 96.06 85 LYS A O 1
ATOM 699 N N . LEU A 1 86 ? -6.748 5.996 7.199 1.00 95.81 86 LEU A N 1
ATOM 700 C CA . LEU A 1 86 ? -6.822 4.612 7.678 1.00 95.81 86 LEU A CA 1
ATOM 701 C C . LEU A 1 86 ? -7.801 4.405 8.843 1.00 95.81 86 LEU A C 1
ATOM 703 O O . LEU A 1 86 ? -8.032 3.271 9.248 1.00 95.81 86 LEU A O 1
ATOM 707 N N . SER A 1 87 ? -8.400 5.475 9.370 1.00 91.00 87 SER A N 1
ATOM 708 C CA . SER A 1 87 ? -9.242 5.448 10.580 1.00 91.00 87 SER A CA 1
ATOM 709 C C . SER A 1 87 ? -10.417 4.458 10.544 1.00 91.00 87 SER A C 1
ATOM 711 O O . SER A 1 87 ? -10.812 3.953 11.590 1.00 91.00 87 SER A O 1
ATOM 713 N N . ASN A 1 88 ? -10.948 4.149 9.358 1.00 92.38 88 ASN A N 1
ATOM 714 C CA . ASN A 1 88 ? -12.059 3.208 9.166 1.00 92.38 88 ASN A CA 1
ATOM 715 C C . ASN A 1 88 ? -11.622 1.879 8.527 1.00 92.38 88 ASN A C 1
ATOM 717 O O . ASN A 1 88 ? -12.448 1.185 7.932 1.00 92.38 88 ASN A O 1
ATOM 721 N N . LYS A 1 89 ? -10.329 1.544 8.584 1.00 95.75 89 LYS A N 1
ATOM 722 C CA . LYS A 1 89 ? -9.767 0.320 8.002 1.00 95.75 89 LYS A CA 1
ATOM 723 C C . LYS A 1 89 ? -9.252 -0.612 9.088 1.00 95.75 89 LYS A C 1
ATOM 725 O O . LYS A 1 89 ? -8.768 -0.173 10.127 1.00 95.75 89 LYS A O 1
ATOM 730 N N . VAL A 1 90 ? -9.293 -1.910 8.807 1.00 96.94 90 VAL A N 1
ATOM 731 C CA . VAL A 1 90 ? -8.453 -2.877 9.519 1.00 96.94 90 VAL A CA 1
ATOM 732 C C . VAL A 1 90 ? -7.036 -2.737 8.974 1.00 96.94 90 VAL A C 1
ATOM 734 O O . VAL A 1 90 ? -6.832 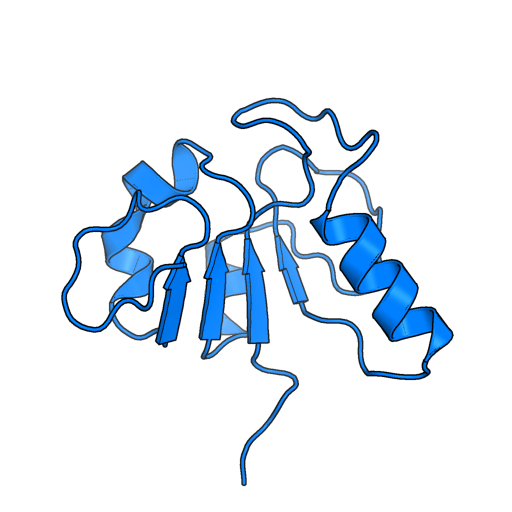-2.796 7.764 1.00 96.94 90 VAL A O 1
ATOM 737 N N . VAL A 1 91 ? -6.053 -2.540 9.847 1.00 98.00 91 VAL A N 1
ATOM 738 C CA . VAL A 1 91 ? -4.670 -2.278 9.431 1.00 98.00 91 VAL A CA 1
ATOM 739 C C . VAL A 1 91 ? -3.751 -3.349 9.999 1.00 98.00 91 VAL A C 1
ATOM 741 O O . VAL A 1 91 ? -3.710 -3.546 11.214 1.00 98.00 91 VAL A O 1
ATOM 744 N N . LEU A 1 92 ? -3.001 -4.013 9.120 1.00 98.25 92 LEU A N 1
ATOM 745 C CA . LEU A 1 92 ? -1.846 -4.831 9.482 1.00 98.25 92 LEU A CA 1
ATOM 746 C C . LEU A 1 92 ? -0.577 -4.084 9.070 1.00 98.25 92 LEU A C 1
ATOM 748 O O . LEU A 1 92 ? -0.340 -3.870 7.886 1.00 98.25 92 LEU A O 1
ATOM 752 N N . ASP A 1 93 ? 0.228 -3.679 10.040 1.00 97.81 93 ASP A N 1
ATOM 753 C CA . ASP A 1 93 ? 1.442 -2.901 9.831 1.00 97.81 93 ASP A CA 1
ATOM 754 C C . ASP A 1 93 ? 2.693 -3.756 10.058 1.00 97.81 93 ASP A C 1
ATOM 756 O O . ASP A 1 93 ? 3.065 -4.043 11.198 1.00 97.81 93 ASP A O 1
ATOM 760 N N . CYS A 1 94 ? 3.357 -4.125 8.959 1.00 97.12 94 CYS A N 1
ATOM 761 C CA . CYS A 1 94 ? 4.569 -4.947 8.958 1.00 97.12 94 CYS A CA 1
ATOM 762 C C . CYS A 1 94 ? 5.855 -4.155 9.266 1.00 97.12 94 CYS A C 1
ATOM 764 O O . CYS A 1 94 ? 6.938 -4.734 9.270 1.00 97.12 94 CYS A O 1
ATOM 766 N N . HIS A 1 95 ? 5.764 -2.834 9.475 1.00 95.88 95 HIS A N 1
ATOM 767 C CA . HIS A 1 95 ? 6.913 -1.946 9.715 1.00 95.88 95 HIS A CA 1
ATOM 768 C C . HIS A 1 95 ? 6.824 -1.165 11.032 1.00 95.88 95 HIS A C 1
ATOM 770 O O . HIS A 1 95 ? 7.742 -0.410 11.358 1.00 95.88 95 HIS A O 1
ATOM 776 N N . ASN A 1 96 ? 5.748 -1.344 11.805 1.00 95.25 96 ASN A N 1
ATOM 777 C CA . ASN A 1 96 ? 5.531 -0.717 13.115 1.00 95.25 96 ASN A CA 1
ATOM 778 C C . ASN A 1 96 ? 5.610 0.831 13.092 1.00 95.25 96 ASN A C 1
ATOM 780 O O . ASN A 1 96 ? 6.108 1.470 14.031 1.00 95.25 96 ASN A O 1
ATOM 784 N N . ILE A 1 97 ? 5.110 1.438 12.012 1.00 94.56 97 ILE A N 1
ATOM 785 C CA . ILE A 1 97 ? 5.088 2.888 11.779 1.00 94.56 97 ILE A CA 1
ATOM 786 C C . ILE A 1 97 ? 3.769 3.560 12.187 1.00 94.56 97 ILE A C 1
ATOM 788 O O . ILE A 1 97 ? 3.752 4.770 12.406 1.00 94.56 97 ILE A O 1
ATOM 792 N N . ILE A 1 98 ? 2.677 2.810 12.344 1.00 93.31 98 ILE A N 1
ATOM 793 C CA . ILE A 1 98 ? 1.358 3.352 12.695 1.00 93.31 98 ILE A CA 1
ATOM 794 C C . ILE A 1 98 ? 1.122 3.194 14.200 1.00 93.31 98 ILE A C 1
ATOM 796 O O . ILE A 1 98 ? 1.289 2.115 14.751 1.00 93.31 98 ILE A O 1
ATOM 800 N N . LYS A 1 99 ? 0.730 4.269 14.894 1.00 90.31 99 LYS A N 1
ATOM 801 C CA . LYS A 1 99 ? 0.481 4.260 16.357 1.00 90.31 99 LYS A CA 1
ATOM 802 C C . LYS A 1 99 ? -0.992 4.419 16.737 1.00 90.31 99 LYS A C 1
ATOM 804 O O . LYS A 1 99 ? -1.313 4.751 17.875 1.00 90.31 99 LYS A O 1
ATOM 809 N N . LEU A 1 100 ? -1.888 4.217 15.776 1.00 88.44 100 LEU A N 1
ATOM 810 C CA . LEU A 1 100 ? -3.327 4.282 15.998 1.00 88.44 100 LEU A CA 1
ATOM 811 C C . LEU A 1 100 ? -3.803 3.054 16.799 1.00 88.44 100 LEU A C 1
ATOM 813 O O . LEU A 1 100 ? -3.250 1.965 16.640 1.00 88.44 100 LEU A O 1
ATOM 817 N N . PRO A 1 101 ? -4.822 3.199 17.663 1.00 88.56 101 PRO A N 1
ATOM 818 C CA . PRO A 1 101 ? -5.408 2.060 18.360 1.00 88.56 101 PRO A CA 1
ATOM 819 C C . PRO A 1 101 ? -6.055 1.087 17.364 1.00 88.56 101 PRO A C 1
ATOM 821 O O . PRO A 1 101 ? -6.612 1.506 16.353 1.00 88.56 101 PRO A O 1
ATOM 824 N N . GLY A 1 102 ? -6.013 -0.213 17.667 1.00 90.56 102 GLY A N 1
ATOM 825 C CA . GLY A 1 102 ? -6.634 -1.249 16.831 1.00 90.56 102 GLY A CA 1
ATOM 826 C C . GLY A 1 102 ? -5.822 -1.677 15.602 1.00 90.56 102 GLY A C 1
ATOM 827 O O . GLY A 1 102 ? -6.321 -2.466 14.804 1.00 90.56 102 GLY A O 1
ATOM 828 N N . VAL A 1 103 ? -4.585 -1.194 15.457 1.00 96.19 103 VAL A N 1
ATOM 829 C CA . VAL A 1 103 ? -3.643 -1.652 14.425 1.00 96.19 103 VAL A CA 1
ATOM 830 C C . VAL A 1 103 ? -2.947 -2.932 14.882 1.00 96.19 103 VAL A C 1
ATOM 832 O O . VAL A 1 103 ? -2.489 -3.036 16.022 1.00 96.19 103 VAL A O 1
ATOM 835 N N . TYR A 1 104 ? -2.866 -3.912 13.985 1.00 97.50 104 TYR A N 1
ATOM 836 C CA . TYR A 1 104 ? -2.094 -5.132 14.189 1.00 97.50 104 TYR A CA 1
ATOM 837 C C . TYR A 1 104 ? -0.649 -4.902 13.750 1.00 97.50 104 TYR A C 1
ATOM 839 O O . TYR A 1 104 ? -0.413 -4.322 12.693 1.00 97.50 104 TYR A O 1
ATOM 847 N N . HIS A 1 105 ? 0.308 -5.391 14.532 1.00 95.75 105 HIS A N 1
ATOM 848 C CA . HIS A 1 105 ? 1.737 -5.290 14.241 1.00 95.75 105 HIS A CA 1
ATOM 849 C C . HIS A 1 105 ? 2.372 -6.677 14.234 1.00 95.75 105 HIS A C 1
ATOM 851 O O . HIS A 1 105 ? 1.972 -7.533 15.031 1.00 95.75 105 HIS A O 1
ATOM 857 N N . ILE A 1 106 ? 3.363 -6.869 13.364 1.00 89.62 106 ILE A N 1
ATOM 858 C CA . ILE A 1 106 ? 4.223 -8.059 13.319 1.00 89.62 106 ILE A CA 1
ATOM 859 C C . ILE A 1 106 ? 5.698 -7.674 13.364 1.00 89.62 106 ILE A C 1
ATOM 861 O O . ILE A 1 106 ? 6.017 -6.526 12.982 1.00 89.62 106 ILE A O 1
#

Radius of gyration: 12.93 Å; Cα contacts (8 Å, |Δi|>4): 192; chains: 1; bounding box: 34×33×33 Å

pLDDT: mean 94.84, std 5.59, range [55.53, 98.62]

Secondary structure (DSSP, 8-state):
---GGGEEEE--SSSTTS---TT-HHHHHHHHHHHTTPPPPEEE-TT--S--STTEES-HHHHHHT-SEEEE-S--HHHHHTGGGGTTSEEEETTS----TT-EE-

Organism: NCBI:txid566550

Mean predicted aligned error: 2.88 Å

Solvent-accessible surface area (backbone atoms only — not comparable to full-atom values): 6258 Å² total; per-residue (Å²): 132,90,64,77,80,25,35,30,36,35,29,47,37,56,45,60,86,45,68,48,48,74,87,11,65,50,51,56,50,46,52,49,28,53,75,68,74,40,83,67,57,34,32,35,31,99,63,49,86,65,91,83,58,95,50,58,36,85,48,72,66,69,46,55,73,60,33,49,32,41,34,39,69,39,80,34,63,69,59,71,77,42,53,77,79,47,76,88,42,48,39,40,30,63,73,70,80,77,85,60,88,85,57,44,73,104

Nearest PDB structures (foldseek):
  3g79-assembly1_B  TM=7.436E-01  e=4.081E-04  Methanosarcina mazei Go1
  5v72-assembly2_B  TM=6.387E-01  e=5.238E-02  Sinorhizobium meliloti 1021
  3alf-assembly1_A  TM=3.041E-01  e=8.847E-01  Nicotiana tabacum
  3alg-assembly1_A  TM=3.045E-01  e=8.320E-01  Nicotiana tabacum

Sequence (106 aa):
MIDTNRVGLYGLTYKENVDDMRESPTLQLLESQERHLATGLKVYDPFITKEVVSNQYYDLDSFLENIDMVVIMVKHDEIKENLNKLSNKVVLDCHNIIKLPGVYHI

InterPro domains:
  IPR014027 UDP-glucose/GDP-mannose dehydrogenase, C-terminal [PF03720] (9-99)
  IPR014027 UDP-glucose/GDP-mannose dehydrogenase, C-terminal [SM00984] (8-100)
  IPR028359 UDP-N-acetyl-D-mannosamine/glucosamine dehydrogenase [PTHR43491] (3-99)
  IPR036220 UDP-glucose/GDP-mannose dehydrogenase, C-terminal domain superfamily [SSF52413] (5-99)